Protein AF-A0A2M8P7E4-F1 (afdb_monomer)

Organism: NCBI:txid2364210

Structure (mmCIF, N/CA/C/O backbone):
data_AF-A0A2M8P7E4-F1
#
_entry.id   AF-A0A2M8P7E4-F1
#
loop_
_atom_site.group_PDB
_atom_site.id
_atom_site.type_symbol
_atom_site.label_atom_id
_atom_site.label_alt_id
_atom_site.label_comp_id
_atom_site.label_asym_id
_atom_site.label_entity_id
_atom_site.label_seq_id
_atom_site.pdbx_PDB_ins_code
_atom_site.Cartn_x
_atom_site.Cartn_y
_atom_site.Cartn_z
_atom_site.occupancy
_atom_site.B_iso_or_equiv
_atom_site.auth_seq_id
_atom_site.auth_comp_id
_atom_site.auth_asym_id
_atom_site.auth_atom_id
_atom_site.pdbx_PDB_model_num
ATOM 1 N N . MET A 1 1 ? 56.733 -0.319 17.136 1.00 51.62 1 MET A N 1
ATOM 2 C CA . MET A 1 1 ? 55.711 -0.755 16.159 1.00 51.62 1 MET A CA 1
ATOM 3 C C . MET A 1 1 ? 54.351 -0.483 16.793 1.00 51.62 1 MET A C 1
ATOM 5 O O . MET A 1 1 ? 53.924 -1.263 17.628 1.00 51.62 1 MET A O 1
ATOM 9 N N . ALA A 1 2 ? 53.758 0.691 16.557 1.00 62.31 2 ALA A N 1
ATOM 10 C CA . ALA A 1 2 ? 52.508 1.086 17.217 1.00 62.31 2 ALA A CA 1
ATOM 11 C C . ALA A 1 2 ? 51.309 0.789 16.293 1.00 62.31 2 ALA A C 1
ATOM 13 O O . ALA A 1 2 ? 51.335 1.234 15.142 1.00 62.31 2 ALA A O 1
ATOM 14 N N . PRO A 1 3 ? 50.281 0.046 16.747 1.00 68.69 3 PRO A N 1
ATOM 15 C CA . PRO A 1 3 ? 49.089 -0.223 15.951 1.00 68.69 3 PRO A CA 1
ATOM 16 C C . PRO A 1 3 ? 48.248 1.052 15.805 1.00 68.69 3 PRO A C 1
ATOM 18 O O . PRO A 1 3 ? 47.894 1.712 16.782 1.00 68.69 3 PRO A O 1
ATOM 21 N N . ARG A 1 4 ? 47.937 1.417 14.561 1.00 73.44 4 ARG A N 1
ATOM 22 C CA . ARG A 1 4 ? 47.126 2.587 14.206 1.00 73.44 4 ARG A CA 1
ATOM 23 C C . ARG A 1 4 ? 45.647 2.270 14.475 1.00 73.44 4 ARG A C 1
ATOM 25 O O . ARG A 1 4 ? 44.957 1.769 13.600 1.00 73.44 4 ARG A O 1
ATOM 32 N N . LEU A 1 5 ? 45.197 2.517 15.708 1.00 71.25 5 LEU A N 1
ATOM 33 C CA . LEU A 1 5 ? 43.835 2.228 16.199 1.00 71.25 5 LEU A CA 1
ATOM 34 C C . LEU A 1 5 ? 42.811 3.351 15.950 1.00 71.25 5 LEU A C 1
ATOM 36 O O . LEU A 1 5 ? 41.638 3.185 16.266 1.00 71.25 5 LEU A O 1
ATOM 40 N N . LEU A 1 6 ? 43.229 4.495 15.405 1.00 75.38 6 LEU A N 1
ATOM 41 C CA . LEU A 1 6 ? 42.321 5.603 15.107 1.00 75.38 6 LEU A CA 1
ATOM 42 C C . LEU A 1 6 ? 41.924 5.590 13.622 1.00 75.38 6 LEU A C 1
ATOM 44 O O . LEU A 1 6 ? 42.823 5.560 12.771 1.00 75.38 6 LEU A O 1
ATOM 48 N N . PRO A 1 7 ? 40.612 5.657 13.305 1.00 71.62 7 PRO A N 1
ATOM 49 C CA . PRO A 1 7 ? 40.136 5.936 11.958 1.00 71.62 7 PRO A CA 1
ATOM 50 C C . PRO A 1 7 ? 40.807 7.209 11.445 1.00 71.62 7 PRO A C 1
ATOM 52 O O . PRO A 1 7 ? 40.968 8.189 12.178 1.00 71.62 7 PRO A O 1
ATOM 55 N N . SER A 1 8 ? 41.249 7.189 10.191 1.00 75.44 8 SER A N 1
ATOM 56 C CA . SER A 1 8 ? 41.889 8.350 9.579 1.00 75.44 8 SER A CA 1
ATOM 57 C C . SER A 1 8 ? 40.889 9.522 9.578 1.00 75.44 8 SER A C 1
ATOM 59 O O . SER A 1 8 ? 39.693 9.300 9.408 1.00 75.44 8 SER A O 1
ATOM 61 N N . ARG A 1 9 ? 41.310 10.758 9.884 1.00 77.75 9 ARG A N 1
ATOM 62 C CA . ARG A 1 9 ? 40.384 11.891 10.145 1.00 77.75 9 ARG A CA 1
ATOM 63 C C . ARG A 1 9 ? 39.423 12.186 8.983 1.00 77.75 9 ARG A C 1
ATOM 65 O O . ARG A 1 9 ? 38.364 12.755 9.203 1.00 77.75 9 ARG A O 1
ATOM 72 N N . ASP A 1 10 ? 39.784 11.775 7.777 1.00 76.44 10 ASP A N 1
ATOM 73 C CA . ASP A 1 10 ? 38.987 11.769 6.547 1.00 76.44 10 ASP A CA 1
ATOM 74 C C . ASP A 1 10 ? 37.815 10.771 6.569 1.00 76.44 10 ASP A C 1
ATOM 76 O O . ASP A 1 10 ? 36.787 11.032 5.955 1.00 76.44 10 ASP A O 1
ATOM 80 N N . SER A 1 11 ? 37.913 9.682 7.336 1.00 72.25 11 SER A N 1
ATOM 81 C CA . SER A 1 11 ? 36.806 8.736 7.559 1.00 72.25 11 SER A CA 1
ATOM 82 C C . SER A 1 11 ? 35.724 9.273 8.500 1.00 72.25 11 SER A C 1
ATOM 84 O O . SER A 1 11 ? 34.572 8.871 8.395 1.00 72.25 11 SER A O 1
ATOM 86 N N . LEU A 1 12 ? 36.052 10.230 9.379 1.00 75.94 12 LEU A N 1
ATOM 87 C CA . LEU A 1 12 ? 35.071 10.874 10.269 1.00 75.94 12 LEU A CA 1
ATOM 88 C C . LEU A 1 12 ? 34.067 11.742 9.503 1.00 75.94 12 LEU A C 1
ATOM 90 O O . LEU A 1 12 ? 32.972 12.004 9.992 1.00 75.94 12 LEU A O 1
ATOM 94 N N . TRP A 1 13 ? 34.455 12.179 8.305 1.00 76.31 13 TRP A N 1
ATOM 95 C CA . TRP A 1 13 ? 33.630 12.974 7.404 1.00 76.31 13 TRP A CA 1
ATOM 96 C C . TRP A 1 13 ? 33.064 12.144 6.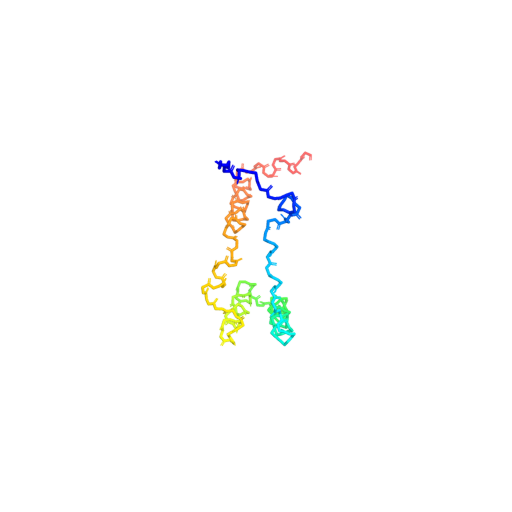248 1.00 76.31 13 TRP A C 1
ATOM 98 O O . TRP A 1 13 ? 32.446 12.715 5.353 1.00 76.31 13 TRP A O 1
ATOM 108 N N . GLN A 1 14 ? 33.256 10.817 6.246 1.00 73.00 14 GLN A N 1
ATOM 109 C CA . GLN A 1 14 ? 32.564 9.935 5.312 1.00 73.00 14 GLN A CA 1
ATOM 110 C C . GLN A 1 14 ? 31.126 9.752 5.808 1.00 73.00 14 GLN A C 1
ATOM 112 O O . GLN A 1 14 ? 30.919 9.102 6.835 1.00 73.00 14 GLN A O 1
ATOM 117 N N . PRO A 1 15 ? 30.112 10.304 5.116 1.00 69.94 15 PRO A N 1
ATOM 118 C CA . PRO A 1 15 ? 28.737 9.930 5.400 1.00 69.94 15 PRO A CA 1
ATOM 119 C C . PRO A 1 15 ? 28.632 8.421 5.175 1.00 69.94 15 PRO A C 1
ATOM 121 O O . PRO A 1 15 ? 29.018 7.931 4.113 1.00 69.94 15 PRO A O 1
ATOM 124 N N . ALA A 1 16 ? 28.177 7.685 6.191 1.00 71.62 16 ALA A N 1
ATOM 125 C CA . ALA A 1 16 ? 27.960 6.245 6.115 1.00 71.62 16 ALA A CA 1
ATOM 126 C C . ALA A 1 16 ? 27.194 5.922 4.821 1.00 71.62 16 ALA A C 1
ATOM 128 O O . ALA A 1 16 ? 26.046 6.331 4.691 1.00 71.62 16 ALA A O 1
ATOM 129 N N . THR A 1 17 ? 27.882 5.307 3.850 1.00 66.00 17 THR A N 1
ATOM 130 C CA . THR A 1 17 ? 27.389 4.849 2.537 1.00 66.00 17 THR A CA 1
ATOM 131 C C . THR A 1 17 ? 26.055 5.464 2.108 1.00 66.00 17 THR A C 1
ATOM 133 O O . THR A 1 17 ? 24.990 4.910 2.389 1.00 66.00 17 THR A O 1
ATOM 136 N N . LEU A 1 18 ? 26.105 6.595 1.400 1.00 64.75 18 LEU A N 1
ATOM 137 C CA . LEU A 1 18 ? 24.920 7.126 0.730 1.00 64.75 18 LEU A CA 1
ATOM 138 C C . LEU A 1 18 ? 24.341 6.007 -0.158 1.00 64.75 18 LEU A C 1
ATOM 140 O O . LEU A 1 18 ? 25.109 5.418 -0.932 1.00 64.75 18 LEU A O 1
ATOM 144 N N . PRO A 1 19 ? 23.039 5.675 -0.044 1.00 66.06 19 PRO A N 1
ATOM 145 C CA . PRO A 1 19 ? 22.385 4.748 -0.955 1.00 66.06 19 PRO A CA 1
ATOM 146 C C . PRO A 1 19 ? 22.763 5.143 -2.378 1.00 66.06 19 PRO A C 1
ATOM 148 O O . PRO A 1 19 ? 22.595 6.303 -2.760 1.00 66.06 19 PRO A O 1
ATOM 151 N N . GLN A 1 20 ? 23.366 4.215 -3.124 1.00 67.69 20 GLN A N 1
ATOM 152 C CA . GLN A 1 20 ? 23.737 4.470 -4.511 1.00 67.69 20 GLN A CA 1
ATOM 153 C C . GLN A 1 20 ? 22.495 5.008 -5.235 1.00 67.69 20 GLN A C 1
ATOM 155 O O . GLN A 1 20 ? 21.409 4.45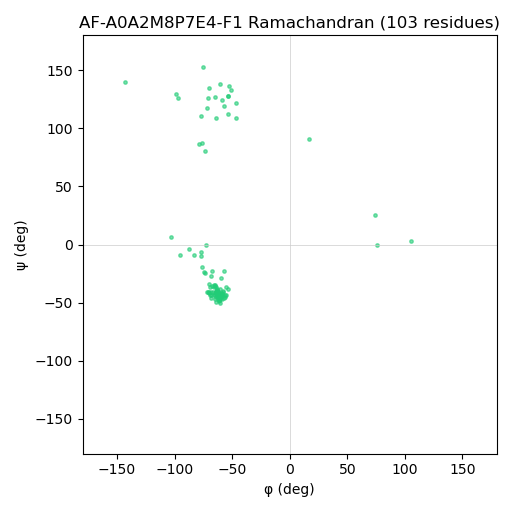2 -5.032 1.00 67.69 20 GLN A O 1
ATOM 160 N N . PRO A 1 21 ? 22.608 6.093 -6.020 1.00 62.09 21 PRO A N 1
ATOM 161 C CA . PRO A 1 21 ? 21.455 6.652 -6.702 1.00 62.09 21 PRO A CA 1
ATOM 162 C C . PRO A 1 21 ? 20.848 5.551 -7.568 1.00 62.09 21 PRO A C 1
ATOM 164 O O . PRO A 1 21 ? 21.524 5.005 -8.440 1.00 62.09 21 PRO A O 1
ATOM 167 N N . VAL A 1 22 ? 19.590 5.199 -7.290 1.00 66.75 22 VAL A N 1
ATOM 168 C CA . VAL A 1 22 ? 18.817 4.273 -8.118 1.00 66.75 22 VAL A CA 1
ATOM 169 C C . VAL A 1 22 ? 18.880 4.820 -9.539 1.00 66.75 22 VAL A C 1
ATOM 171 O O . VAL A 1 22 ? 18.384 5.914 -9.812 1.00 66.75 22 VAL A O 1
ATOM 174 N N . THR A 1 23 ? 19.553 4.103 -10.436 1.00 63.97 23 THR A N 1
ATOM 175 C CA . THR A 1 23 ? 19.706 4.500 -11.835 1.00 63.97 23 THR A CA 1
ATOM 176 C C . THR A 1 23 ? 18.377 4.281 -12.546 1.00 63.97 23 THR A C 1
ATOM 178 O O . THR A 1 23 ? 18.145 3.280 -13.220 1.00 63.97 23 THR A O 1
ATOM 181 N N . LEU A 1 24 ? 17.460 5.231 -12.364 1.00 65.94 24 LEU A N 1
ATOM 182 C CA . LEU A 1 24 ? 16.175 5.238 -13.043 1.00 65.94 24 LEU A CA 1
ATOM 183 C C . LEU A 1 24 ? 16.431 5.401 -14.538 1.00 65.94 24 LEU A C 1
ATOM 185 O O . LEU A 1 24 ? 16.814 6.472 -15.011 1.00 65.94 24 LEU A O 1
ATOM 189 N N . THR A 1 25 ? 16.200 4.340 -15.307 1.00 81.62 25 THR A N 1
ATOM 190 C CA . THR A 1 25 ? 16.099 4.509 -16.751 1.00 81.62 25 THR A CA 1
ATOM 191 C C . THR A 1 25 ? 14.866 5.381 -17.022 1.00 81.62 25 THR A C 1
ATOM 193 O O . THR A 1 25 ? 13.770 5.065 -16.547 1.00 81.62 25 THR A O 1
ATOM 196 N N . PRO A 1 26 ? 14.997 6.489 -17.774 1.00 83.56 26 PRO A N 1
ATOM 197 C CA . PRO A 1 26 ? 13.914 7.467 -17.924 1.00 83.56 26 PRO A CA 1
ATOM 198 C C . PRO A 1 26 ? 12.653 6.846 -18.541 1.00 83.56 26 PRO A C 1
ATOM 200 O O . PRO A 1 26 ? 11.536 7.252 -18.239 1.00 83.56 26 PRO A O 1
ATOM 203 N N . LYS A 1 27 ? 12.833 5.804 -19.360 1.00 86.31 27 LYS A N 1
ATOM 204 C CA . LYS A 1 27 ? 11.743 5.030 -19.961 1.00 86.31 27 LYS A CA 1
ATOM 205 C C . LYS A 1 27 ? 10.970 4.204 -18.931 1.00 86.31 27 LYS A C 1
ATOM 207 O O . LYS A 1 27 ? 9.745 4.232 -18.957 1.00 86.31 27 LYS A O 1
ATOM 212 N N . ALA A 1 28 ? 11.659 3.497 -18.032 1.00 87.00 28 ALA A N 1
ATOM 213 C CA . ALA A 1 28 ? 10.998 2.706 -16.994 1.00 87.00 28 ALA A CA 1
ATOM 214 C C . ALA A 1 28 ? 10.273 3.615 -15.997 1.00 87.00 28 ALA A C 1
ATOM 216 O O . ALA A 1 28 ? 9.126 3.350 -15.660 1.00 87.00 28 ALA A O 1
ATOM 217 N N . ALA A 1 29 ? 10.895 4.736 -15.612 1.00 89.56 29 ALA A N 1
ATOM 218 C CA . ALA A 1 29 ? 10.260 5.735 -14.756 1.00 89.56 29 ALA A CA 1
ATOM 219 C C . ALA A 1 29 ? 8.968 6.288 -15.379 1.00 89.56 29 ALA A C 1
ATOM 221 O O . ALA A 1 29 ? 7.930 6.322 -14.719 1.00 89.56 29 ALA A O 1
ATOM 222 N N . PHE A 1 30 ? 9.005 6.662 -16.663 1.00 93.88 30 PHE A N 1
ATOM 223 C CA . PHE A 1 30 ? 7.817 7.128 -17.377 1.00 93.88 30 PHE A CA 1
ATOM 224 C C . PHE A 1 30 ? 6.718 6.057 -17.436 1.00 93.88 30 PHE A C 1
ATOM 226 O O . PHE A 1 30 ? 5.553 6.358 -17.180 1.00 93.88 30 PHE A O 1
ATOM 233 N N . LEU A 1 31 ? 7.082 4.803 -17.723 1.00 94.00 31 LEU A N 1
ATOM 234 C CA . LEU A 1 31 ? 6.120 3.706 -17.807 1.00 94.00 31 LEU A CA 1
ATOM 235 C C . LEU A 1 31 ? 5.458 3.413 -16.449 1.00 94.00 31 LEU A C 1
A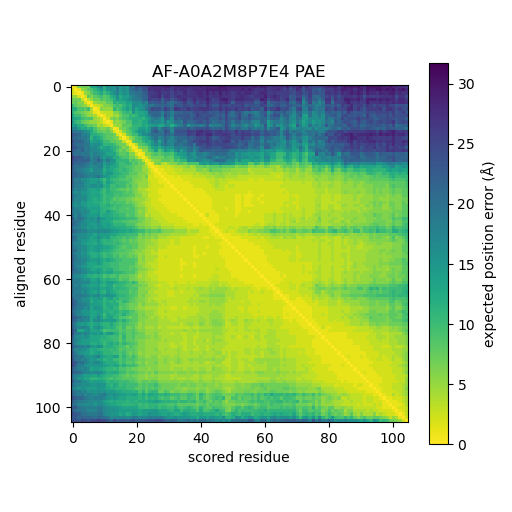TOM 237 O O . LEU A 1 31 ? 4.239 3.269 -16.394 1.00 94.00 31 LEU A O 1
ATOM 241 N N . SER A 1 32 ? 6.225 3.394 -15.354 1.00 93.19 32 SER A N 1
ATOM 242 C CA . SER A 1 32 ? 5.691 3.213 -13.995 1.00 93.19 32 SER A CA 1
ATOM 243 C C . SER A 1 32 ? 4.677 4.297 -13.633 1.00 93.19 32 SER A C 1
ATOM 245 O O . SER A 1 32 ? 3.605 4.002 -13.107 1.00 93.19 32 SER A O 1
ATOM 247 N N . VAL A 1 33 ? 4.993 5.560 -13.944 1.00 95.38 33 VAL A N 1
ATOM 248 C CA . VAL A 1 33 ? 4.091 6.695 -13.694 1.00 95.38 33 VAL A CA 1
ATOM 249 C C . VAL A 1 33 ? 2.826 6.581 -14.541 1.00 95.38 33 VAL A C 1
ATOM 251 O O . VAL A 1 33 ? 1.730 6.804 -14.031 1.00 95.38 33 VAL A O 1
ATOM 254 N N . LEU A 1 34 ? 2.948 6.183 -15.810 1.00 96.88 34 LEU A N 1
ATOM 255 C CA . LEU A 1 34 ? 1.797 5.968 -16.684 1.00 96.88 34 LEU A CA 1
ATOM 256 C C . LEU A 1 34 ? 0.869 4.876 -16.134 1.00 96.88 34 LEU A C 1
ATOM 258 O O . LEU A 1 34 ? -0.338 5.094 -16.050 1.00 96.88 34 LEU A O 1
ATOM 262 N N . ILE A 1 35 ? 1.418 3.731 -15.715 1.00 96.50 35 ILE A N 1
ATOM 263 C CA . ILE A 1 35 ? 0.641 2.628 -15.125 1.00 96.50 35 ILE A CA 1
ATOM 264 C C . ILE A 1 35 ? -0.081 3.098 -13.859 1.00 96.50 35 ILE A C 1
ATOM 266 O O . ILE A 1 35 ? -1.262 2.793 -13.675 1.00 96.50 35 ILE A O 1
ATOM 270 N N . LEU A 1 36 ? 0.591 3.877 -13.009 1.00 96.69 36 LEU A N 1
ATOM 271 C CA . LEU A 1 36 ? -0.010 4.442 -11.804 1.00 96.69 36 LEU A CA 1
ATOM 272 C C . LEU A 1 36 ? -1.182 5.374 -12.139 1.00 96.69 36 LEU A C 1
ATOM 274 O O . LEU A 1 36 ? -2.267 5.212 -11.584 1.00 96.69 36 LEU A O 1
ATOM 278 N N . ILE A 1 37 ? -0.997 6.306 -13.079 1.00 97.94 37 ILE A N 1
ATOM 279 C CA . ILE A 1 37 ? -2.052 7.234 -13.513 1.00 97.94 37 ILE A CA 1
ATOM 280 C C . ILE A 1 37 ? -3.246 6.467 -14.088 1.00 97.94 37 ILE A C 1
ATOM 282 O 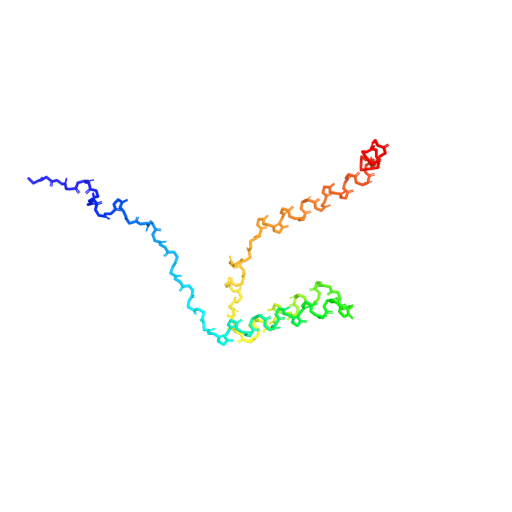O . ILE A 1 37 ? -4.385 6.769 -13.741 1.00 97.94 37 ILE A O 1
ATOM 286 N N . VAL A 1 38 ? -3.006 5.449 -14.918 1.00 97.44 38 VAL A N 1
ATOM 287 C CA . VAL A 1 38 ? -4.069 4.604 -15.486 1.00 97.44 38 VAL A CA 1
ATOM 288 C C . VAL A 1 38 ? -4.808 3.830 -14.392 1.00 97.44 38 VAL A C 1
ATOM 290 O O . VAL A 1 38 ? -6.037 3.742 -14.426 1.00 97.44 38 VAL A O 1
ATOM 293 N N . SER A 1 39 ? -4.092 3.313 -13.394 1.00 96.94 39 SER A N 1
ATOM 294 C CA . SER A 1 39 ? -4.687 2.587 -12.263 1.00 96.94 39 SER A CA 1
ATOM 295 C C . SER A 1 39 ? -5.564 3.507 -11.410 1.00 96.94 39 SER A C 1
ATOM 297 O O . SER A 1 39 ? -6.691 3.152 -11.067 1.00 96.94 39 SER A O 1
ATOM 299 N N . ILE A 1 40 ? -5.093 4.723 -11.122 1.00 97.06 40 ILE A N 1
ATOM 300 C CA . ILE A 1 40 ? -5.867 5.742 -10.396 1.00 97.06 40 ILE A CA 1
ATOM 301 C C . ILE A 1 40 ? -7.081 6.179 -11.221 1.00 97.06 40 ILE A C 1
ATOM 303 O O . ILE A 1 40 ? -8.195 6.207 -10.704 1.00 97.06 40 ILE A O 1
ATOM 307 N N . GLY A 1 41 ? -6.893 6.464 -12.511 1.00 97.25 41 GLY A N 1
ATOM 308 C CA . GLY A 1 41 ? -7.977 6.833 -13.420 1.00 97.25 41 GLY A CA 1
ATOM 309 C C . GLY A 1 41 ? -9.063 5.759 -13.494 1.00 97.25 41 GLY A C 1
ATOM 310 O O . GLY A 1 41 ? -10.248 6.077 -13.447 1.00 97.25 41 GLY A O 1
ATOM 311 N N . SER A 1 42 ? -8.667 4.484 -13.509 1.00 96.19 42 SER A N 1
ATOM 312 C CA . SER A 1 42 ? -9.598 3.349 -13.483 1.00 96.19 42 SER A CA 1
ATOM 313 C C . SER A 1 42 ? -10.409 3.295 -12.186 1.00 96.19 42 SER A C 1
ATOM 315 O O . SER A 1 42 ? 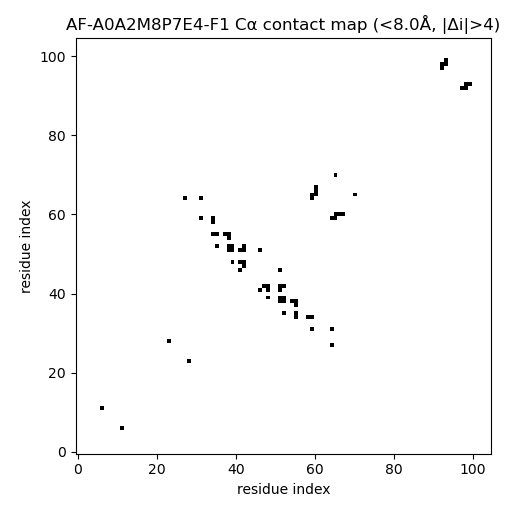-11.615 3.054 -12.232 1.00 96.19 42 SER A O 1
ATOM 317 N N . ALA A 1 43 ? -9.782 3.571 -11.038 1.00 96.56 43 ALA A N 1
ATOM 318 C CA . ALA A 1 43 ? -10.485 3.637 -9.757 1.00 96.56 43 ALA A CA 1
ATOM 319 C C . ALA A 1 43 ? -11.526 4.772 -9.726 1.00 96.56 43 ALA A C 1
ATOM 321 O O . ALA A 1 43 ? -12.630 4.593 -9.219 1.00 96.56 43 ALA A O 1
ATOM 322 N N . ILE A 1 44 ? -11.207 5.924 -10.327 1.00 96.94 44 ILE A N 1
ATOM 323 C CA . ILE A 1 44 ? -12.129 7.068 -10.431 1.00 96.94 44 ILE A CA 1
ATOM 324 C C . ILE A 1 44 ? -13.316 6.749 -11.355 1.00 96.94 44 ILE A C 1
ATOM 326 O O . ILE A 1 44 ? -14.438 7.166 -11.080 1.00 96.94 44 ILE A O 1
ATOM 330 N N . LEU A 1 45 ? -13.094 5.976 -12.421 1.00 95.19 45 LEU A N 1
ATOM 331 C CA . LEU A 1 45 ? -14.126 5.551 -13.379 1.00 95.19 45 LEU A CA 1
ATOM 332 C C . LEU A 1 45 ? -15.100 4.489 -12.827 1.00 95.19 45 LEU A C 1
ATOM 334 O O . LEU A 1 45 ? -16.013 4.077 -13.540 1.00 95.19 45 LEU A O 1
ATOM 338 N N . GLY A 1 46 ? -14.932 4.055 -11.573 1.00 93.62 46 GLY A N 1
ATOM 339 C CA . GLY A 1 46 ? -15.853 3.145 -10.884 1.00 93.62 46 GLY A CA 1
ATOM 340 C C . GLY A 1 46 ? -15.349 1.710 -10.730 1.00 93.62 46 GLY A C 1
ATOM 341 O O . GLY A 1 46 ? -16.067 0.869 -10.188 1.00 93.62 46 GLY A O 1
ATOM 342 N N . VAL A 1 47 ? -14.119 1.406 -11.158 1.0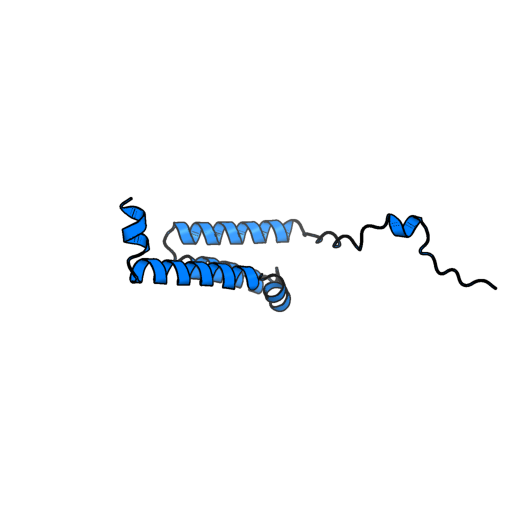0 95.81 47 VAL A N 1
ATOM 343 C CA . VAL A 1 47 ? -13.489 0.117 -10.838 1.00 95.81 47 VAL A CA 1
ATOM 344 C C . VAL A 1 47 ? -13.147 0.100 -9.343 1.00 95.81 47 VAL A C 1
ATOM 346 O O . VAL A 1 47 ? -12.578 1.072 -8.846 1.00 95.81 47 VAL A O 1
ATOM 349 N N . PRO A 1 48 ? -13.426 -0.989 -8.601 1.00 96.38 48 PRO A N 1
ATOM 350 C CA . PRO A 1 48 ? -13.017 -1.085 -7.206 1.00 96.38 48 PRO A CA 1
ATOM 351 C C . PRO A 1 48 ? -11.518 -0.825 -7.043 1.00 96.38 48 PRO A C 1
ATOM 353 O O . PRO A 1 48 ? -10.695 -1.468 -7.698 1.00 96.38 48 PRO A O 1
ATOM 356 N N . THR A 1 49 ? -11.156 0.092 -6.144 1.00 95.62 49 THR A N 1
ATOM 357 C CA . THR A 1 49 ? -9.775 0.576 -5.986 1.00 95.62 49 THR A CA 1
ATOM 358 C C . THR A 1 49 ? -8.774 -0.558 -5.786 1.00 95.62 49 THR A C 1
ATOM 360 O O . THR A 1 49 ? -7.685 -0.524 -6.353 1.00 95.62 49 THR A O 1
ATOM 363 N N . TYR A 1 50 ? -9.152 -1.595 -5.031 1.00 95.06 50 TYR A N 1
ATOM 364 C CA . TYR A 1 50 ? -8.288 -2.752 -4.803 1.00 95.06 50 TYR A CA 1
ATOM 365 C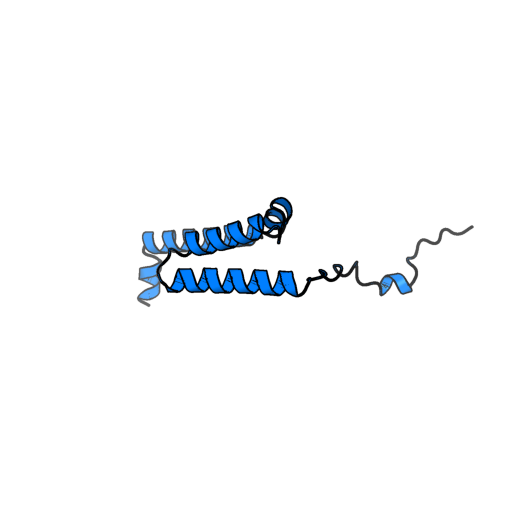 C . TYR A 1 50 ? -7.968 -3.499 -6.108 1.00 95.06 50 TYR A C 1
ATOM 367 O O . TYR A 1 50 ? -6.813 -3.845 -6.325 1.00 95.06 50 TYR A O 1
ATOM 375 N N . LEU A 1 51 ? -8.938 -3.683 -7.014 1.00 96.69 51 LEU A N 1
ATOM 376 C CA . LEU A 1 51 ? -8.706 -4.316 -8.318 1.00 96.69 51 LEU A CA 1
ATOM 377 C C . LEU A 1 51 ? -7.861 -3.431 -9.227 1.00 96.69 51 LEU A C 1
ATOM 379 O O . LEU A 1 51 ? -6.944 -3.929 -9.873 1.00 96.69 51 LEU A O 1
ATOM 383 N N . ALA A 1 52 ? -8.149 -2.130 -9.264 1.00 96.94 52 ALA A N 1
ATOM 384 C CA . ALA A 1 52 ? -7.420 -1.193 -10.110 1.00 96.94 52 ALA A CA 1
ATOM 385 C C . ALA A 1 52 ? -5.931 -1.124 -9.725 1.00 96.94 52 ALA A C 1
ATOM 387 O O . ALA A 1 52 ? -5.059 -1.231 -10.586 1.00 96.94 52 ALA A O 1
ATOM 388 N N . MET A 1 53 ? -5.634 -1.024 -8.424 1.00 95.94 53 MET A N 1
ATOM 389 C CA . MET A 1 53 ? -4.257 -0.982 -7.921 1.00 95.94 53 MET A CA 1
ATOM 390 C C . MET A 1 53 ? -3.544 -2.329 -8.060 1.00 95.94 53 MET A C 1
ATOM 392 O O . MET A 1 53 ? -2.387 -2.361 -8.479 1.00 95.94 53 MET A O 1
ATOM 396 N N . LEU A 1 54 ? -4.224 -3.447 -7.768 1.00 95.81 54 LEU A N 1
ATOM 397 C CA . LEU A 1 54 ? -3.656 -4.784 -7.975 1.00 95.81 54 LEU A CA 1
ATOM 398 C C . LEU A 1 54 ? -3.367 -5.053 -9.455 1.00 95.81 54 LEU A C 1
ATOM 400 O O . LEU A 1 54 ? -2.329 -5.625 -9.777 1.00 95.81 54 LEU A O 1
ATOM 404 N N . GLY A 1 55 ? -4.242 -4.604 -10.356 1.00 96.62 55 GLY A N 1
ATOM 405 C CA . GLY A 1 55 ? -4.032 -4.683 -11.799 1.00 96.62 55 GLY A CA 1
ATOM 406 C C . GLY A 1 55 ? -2.794 -3.903 -12.240 1.00 96.62 55 GLY A C 1
ATOM 407 O O . GLY A 1 55 ? -1.947 -4.451 -12.940 1.00 96.62 55 GLY A O 1
ATOM 408 N N . GLY A 1 56 ? -2.634 -2.661 -11.772 1.00 95.94 56 GLY A N 1
ATOM 409 C CA . GLY A 1 56 ? -1.434 -1.858 -12.028 1.00 95.94 56 GLY A CA 1
ATOM 410 C C . GLY A 1 56 ? -0.148 -2.504 -11.510 1.00 95.94 56 GLY A C 1
ATOM 411 O O . GLY A 1 56 ? 0.854 -2.567 -12.228 1.00 95.94 56 GLY A O 1
ATOM 412 N N . ALA A 1 57 ? -0.178 -3.049 -10.292 1.00 94.81 57 ALA A N 1
ATOM 413 C CA . ALA A 1 57 ? 0.945 -3.792 -9.726 1.00 94.81 57 ALA A CA 1
ATOM 414 C C . ALA A 1 57 ? 1.286 -5.027 -10.576 1.00 94.81 57 ALA A C 1
ATOM 416 O O . ALA A 1 57 ? 2.446 -5.228 -10.930 1.00 94.81 57 ALA A O 1
ATOM 417 N N . LEU A 1 58 ? 0.282 -5.810 -10.981 1.00 96.12 58 LEU A N 1
ATOM 418 C CA . LEU A 1 58 ? 0.475 -6.988 -11.826 1.00 96.12 58 LEU A CA 1
ATOM 419 C C . LEU A 1 58 ? 1.091 -6.621 -13.180 1.00 96.12 58 LEU A C 1
ATOM 421 O O . LEU A 1 58 ? 2.060 -7.249 -13.597 1.00 96.12 58 LEU A O 1
ATOM 425 N N . VAL A 1 59 ? 0.581 -5.582 -13.844 1.00 96.38 59 VAL A N 1
ATOM 426 C CA . VAL A 1 59 ? 1.142 -5.071 -15.106 1.00 96.38 59 VAL A CA 1
ATOM 427 C C . VAL A 1 59 ? 2.606 -4.661 -14.925 1.00 96.38 59 VAL A C 1
ATOM 429 O O . VAL A 1 59 ? 3.444 -4.976 -15.767 1.00 96.38 59 VAL A O 1
ATOM 432 N N . THR A 1 60 ? 2.941 -4.027 -13.800 1.00 94.62 60 THR A N 1
ATOM 433 C CA . THR A 1 60 ? 4.318 -3.622 -13.477 1.00 94.62 60 THR A CA 1
ATOM 434 C C . THR A 1 60 ? 5.252 -4.833 -13.336 1.00 94.62 60 THR A C 1
ATOM 436 O O . THR A 1 60 ? 6.372 -4.803 -13.850 1.00 94.62 60 THR A O 1
ATOM 439 N N . LEU A 1 61 ? 4.787 -5.924 -12.712 1.00 94.12 61 LEU A N 1
ATOM 440 C CA . LEU A 1 61 ? 5.543 -7.181 -12.626 1.00 94.12 61 LEU A CA 1
ATOM 441 C C . LEU A 1 61 ? 5.678 -7.870 -13.992 1.00 94.12 61 LEU A C 1
ATOM 443 O O . LEU A 1 61 ? 6.763 -8.334 -14.334 1.00 94.12 61 LEU A O 1
ATOM 447 N N . LEU A 1 62 ? 4.605 -7.927 -14.787 1.00 95.00 62 LEU A N 1
ATOM 448 C CA . LEU A 1 62 ? 4.596 -8.615 -16.086 1.00 95.00 62 LEU A CA 1
ATOM 449 C C . LEU A 1 62 ? 5.518 -7.958 -17.117 1.00 95.00 62 LEU A C 1
ATOM 451 O O . LEU A 1 62 ? 6.136 -8.654 -17.917 1.00 95.00 62 LEU A O 1
ATOM 455 N N . ILE A 1 63 ? 5.636 -6.629 -17.092 1.00 93.06 63 ILE A N 1
ATOM 456 C CA . ILE A 1 63 ? 6.553 -5.892 -17.977 1.00 93.06 63 ILE A CA 1
ATOM 457 C C . ILE A 1 63 ? 8.012 -6.000 -17.479 1.00 93.06 63 ILE A C 1
ATOM 459 O O . ILE A 1 63 ? 8.944 -5.637 -18.193 1.00 93.06 63 ILE A O 1
ATOM 463 N N . GLY A 1 64 ? 8.237 -6.538 -16.274 1.00 90.06 64 GLY A N 1
ATOM 464 C CA . GLY A 1 64 ? 9.573 -6.703 -15.701 1.00 90.06 64 GLY A CA 1
ATOM 465 C C . GLY A 1 64 ? 10.191 -5.390 -15.222 1.00 90.06 64 GLY A C 1
ATOM 466 O O . GLY A 1 64 ? 11.413 -5.279 -15.166 1.00 90.06 64 GLY A O 1
ATOM 467 N N 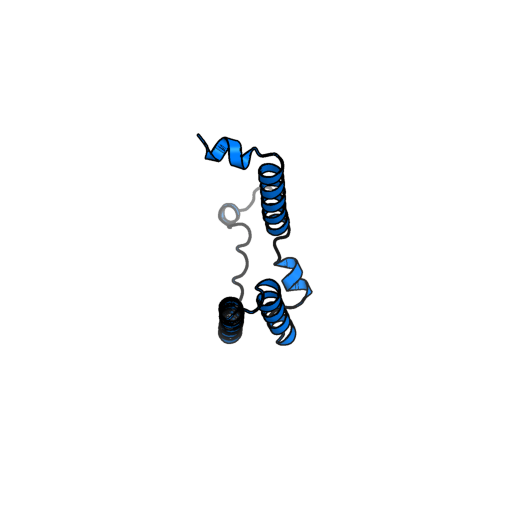. LEU A 1 65 ? 9.363 -4.391 -14.884 1.00 89.69 65 LEU A N 1
ATOM 468 C CA . LEU A 1 65 ? 9.834 -3.124 -14.307 1.00 89.69 65 LEU A CA 1
ATOM 469 C C . LEU A 1 65 ? 10.469 -3.338 -12.932 1.00 89.69 65 LEU A C 1
ATOM 471 O O . LEU A 1 65 ? 11.420 -2.646 -12.580 1.00 89.69 65 LEU A O 1
ATOM 475 N N . VAL A 1 66 ? 9.920 -4.283 -12.167 1.00 90.06 66 VAL A N 1
ATOM 476 C CA . VAL A 1 66 ? 10.379 -4.678 -10.835 1.00 90.06 66 VAL A CA 1
ATOM 477 C C . VAL A 1 66 ? 10.210 -6.192 -10.698 1.00 90.06 66 VAL A C 1
ATOM 479 O O . VAL A 1 66 ? 9.212 -6.756 -11.151 1.00 90.06 66 VAL A O 1
ATOM 482 N N . THR A 1 67 ? 11.181 -6.863 -10.076 1.00 90.75 67 THR A N 1
ATOM 483 C CA . THR A 1 67 ? 11.078 -8.302 -9.778 1.00 90.75 67 THR A CA 1
ATOM 484 C C . THR A 1 67 ? 10.132 -8.547 -8.601 1.00 90.75 67 THR A C 1
ATOM 486 O O . THR A 1 67 ? 10.000 -7.695 -7.727 1.00 90.75 67 THR A O 1
ATOM 489 N N . ALA A 1 68 ? 9.496 -9.720 -8.524 1.00 91.38 68 ALA A N 1
ATOM 490 C CA . ALA A 1 68 ? 8.610 -10.038 -7.398 1.00 91.38 68 ALA A CA 1
ATOM 491 C C . ALA A 1 68 ? 9.326 -9.894 -6.038 1.00 91.38 68 ALA A C 1
ATOM 493 O O . ALA A 1 68 ? 8.791 -9.273 -5.125 1.00 91.38 68 ALA A O 1
ATOM 494 N N . GLU A 1 69 ? 10.565 -10.382 -5.941 1.00 92.38 69 GLU A N 1
ATOM 495 C CA . GLU A 1 69 ? 11.413 -10.270 -4.746 1.00 92.38 69 GLU A CA 1
ATOM 496 C C . GLU A 1 69 ? 11.656 -8.808 -4.340 1.00 92.38 69 GLU A C 1
ATOM 498 O O . GLU A 1 69 ? 11.595 -8.438 -3.167 1.00 92.38 69 GLU A O 1
ATOM 503 N N . GLU A 1 70 ? 11.922 -7.947 -5.321 1.00 90.19 70 GLU A N 1
ATOM 504 C CA . GLU A 1 70 ? 12.150 -6.528 -5.085 1.00 90.19 70 GLU A CA 1
ATOM 505 C C . GLU A 1 70 ? 10.872 -5.796 -4.697 1.00 90.19 70 GLU A C 1
ATOM 507 O O . GLU A 1 70 ? 10.895 -5.021 -3.746 1.00 90.19 70 GLU A O 1
ATOM 512 N N . ALA A 1 71 ? 9.747 -6.102 -5.345 1.00 89.88 71 ALA A N 1
ATOM 513 C CA . ALA A 1 71 ? 8.449 -5.572 -4.953 1.00 89.88 71 ALA A CA 1
ATOM 514 C C . ALA A 1 71 ? 8.134 -5.922 -3.489 1.00 89.88 71 ALA A C 1
ATOM 516 O O . ALA A 1 71 ? 7.779 -5.036 -2.719 1.00 89.88 71 ALA A O 1
ATOM 517 N N . TYR A 1 72 ? 8.347 -7.173 -3.068 1.00 90.56 72 TYR A N 1
ATOM 518 C CA . TYR A 1 72 ? 8.132 -7.589 -1.677 1.00 90.56 72 TYR A CA 1
ATOM 519 C C . TYR A 1 72 ? 9.064 -6.900 -0.678 1.00 90.56 72 TYR A C 1
ATOM 521 O O . TYR A 1 72 ? 8.632 -6.568 0.427 1.00 90.56 72 TYR A O 1
ATOM 529 N N . ARG A 1 73 ? 10.324 -6.660 -1.057 1.00 91.38 73 ARG A N 1
ATOM 530 C CA . ARG A 1 73 ? 11.299 -5.938 -0.226 1.00 91.38 73 ARG A CA 1
ATOM 531 C C . ARG A 1 73 ? 10.977 -4.448 -0.101 1.00 91.38 73 ARG A C 1
ATOM 533 O O . ARG A 1 73 ? 11.251 -3.861 0.941 1.00 91.38 73 ARG A O 1
ATOM 540 N N . LEU A 1 74 ? 10.422 -3.843 -1.151 1.00 88.88 74 LEU A N 1
ATOM 541 C CA . LEU A 1 74 ? 10.026 -2.432 -1.177 1.00 88.88 74 LEU A CA 1
ATOM 542 C C . LEU A 1 74 ? 8.723 -2.167 -0.409 1.00 88.88 74 LEU A C 1
ATOM 544 O O . LEU A 1 74 ? 8.451 -1.026 -0.042 1.00 88.88 74 LEU A O 1
ATOM 548 N N . VAL A 1 75 ? 7.911 -3.197 -0.161 1.00 91.44 75 VAL A N 1
ATOM 549 C CA . VAL A 1 75 ? 6.670 -3.061 0.604 1.00 91.44 75 VAL A CA 1
ATOM 550 C C . VAL A 1 75 ? 6.971 -2.840 2.088 1.00 91.44 75 VAL A C 1
ATOM 552 O O . VAL A 1 75 ? 7.487 -3.709 2.791 1.00 91.44 75 VAL A O 1
ATOM 555 N N . GLU A 1 76 ? 6.563 -1.680 2.601 1.00 94.56 76 GLU A N 1
ATOM 556 C CA . GLU A 1 76 ? 6.633 -1.369 4.027 1.00 94.56 76 GLU A CA 1
ATOM 557 C C . GLU A 1 76 ? 5.487 -2.027 4.810 1.00 94.56 76 GLU A C 1
ATOM 559 O O . GLU A 1 76 ? 4.450 -1.423 5.098 1.00 94.56 76 GLU A O 1
ATOM 564 N N . TRP A 1 77 ? 5.695 -3.275 5.226 1.00 94.94 77 TRP A N 1
ATOM 565 C CA . TRP A 1 77 ? 4.722 -4.038 6.021 1.00 94.94 77 TRP A CA 1
ATOM 566 C C . TRP A 1 77 ? 4.290 -3.332 7.304 1.00 94.94 77 TRP A C 1
ATOM 568 O O . TRP A 1 77 ? 3.120 -3.384 7.682 1.00 94.94 77 TRP A O 1
ATOM 578 N N . ARG A 1 78 ? 5.220 -2.624 7.955 1.00 96.44 78 ARG A N 1
ATOM 579 C CA . ARG A 1 78 ? 4.932 -1.838 9.159 1.00 96.44 78 ARG A CA 1
ATOM 580 C C . ARG A 1 78 ? 3.816 -0.821 8.910 1.00 96.44 78 ARG A C 1
ATOM 582 O O . ARG A 1 78 ? 2.922 -0.693 9.740 1.00 96.44 78 ARG A O 1
ATOM 589 N N . THR A 1 79 ? 3.858 -0.137 7.771 1.00 96.56 79 THR A N 1
ATOM 590 C CA . THR A 1 79 ? 2.872 0.877 7.387 1.00 96.56 79 THR A CA 1
ATOM 591 C C . THR A 1 79 ? 1.514 0.233 7.095 1.00 96.56 79 THR A C 1
ATOM 593 O O . THR A 1 79 ? 0.493 0.726 7.569 1.00 96.56 79 THR A O 1
ATOM 596 N N . ILE A 1 80 ? 1.487 -0.923 6.419 1.00 94.75 80 ILE A N 1
ATOM 597 C CA . ILE A 1 80 ? 0.246 -1.674 6.147 1.00 94.75 80 ILE A CA 1
ATOM 598 C C . ILE A 1 80 ? -0.444 -2.090 7.451 1.00 94.75 80 ILE A C 1
ATOM 600 O O . ILE A 1 80 ? -1.631 -1.818 7.637 1.00 94.75 80 ILE A O 1
ATOM 604 N N . PHE A 1 81 ? 0.294 -2.712 8.374 1.00 96.44 81 PHE A N 1
ATOM 605 C CA . PHE A 1 81 ? -0.267 -3.139 9.658 1.00 96.44 81 PHE A CA 1
ATOM 606 C C . PHE A 1 81 ? -0.714 -1.960 10.518 1.00 96.44 81 PHE A C 1
ATOM 608 O O . PHE A 1 81 ? -1.724 -2.065 11.210 1.00 96.44 81 PHE A O 1
ATOM 615 N N . LEU A 1 82 ? -0.009 -0.830 10.452 1.00 97.75 82 LEU A N 1
ATOM 616 C CA . LEU A 1 82 ? -0.402 0.382 11.162 1.00 97.75 82 LEU A CA 1
ATOM 617 C C . LEU A 1 82 ? -1.746 0.920 10.655 1.00 97.75 82 LEU A C 1
ATOM 619 O O . LEU A 1 82 ? -2.641 1.170 11.460 1.00 97.75 82 LEU A O 1
ATOM 623 N N . VAL A 1 83 ? -1.911 1.055 9.336 1.00 96.88 83 VAL A N 1
ATOM 624 C CA . VAL A 1 83 ? -3.165 1.532 8.729 1.00 96.88 83 VAL A CA 1
ATOM 625 C C . VAL A 1 83 ? -4.310 0.560 9.014 1.00 96.88 83 VAL A C 1
ATOM 627 O O . VAL A 1 83 ? -5.397 0.988 9.402 1.00 96.88 83 VAL A O 1
ATOM 630 N N . ALA A 1 84 ? -4.065 -0.747 8.897 1.00 97.06 84 ALA A N 1
ATOM 631 C CA . ALA A 1 84 ? -5.053 -1.769 9.236 1.00 97.06 84 ALA A CA 1
ATOM 632 C C . ALA A 1 84 ? -5.443 -1.724 10.725 1.00 97.06 84 ALA A C 1
ATOM 634 O O . ALA A 1 84 ? -6.622 -1.828 11.060 1.00 97.06 84 ALA A O 1
ATOM 635 N N . GLY A 1 85 ? -4.473 -1.511 11.617 1.00 97.56 85 GLY A N 1
ATOM 636 C CA . GLY A 1 85 ? -4.708 -1.347 13.050 1.00 97.56 85 GLY A CA 1
ATOM 637 C C . GLY A 1 85 ? -5.533 -0.101 13.362 1.00 97.56 85 GLY A C 1
ATOM 638 O O . GLY A 1 85 ? -6.506 -0.182 14.108 1.00 97.56 85 GLY A O 1
ATOM 639 N N . MET A 1 86 ? -5.213 1.036 12.739 1.00 97.56 86 MET A N 1
ATOM 640 C CA . MET A 1 86 ? -6.020 2.257 12.853 1.00 97.56 86 MET A CA 1
ATOM 641 C C . MET A 1 86 ? -7.454 2.036 12.372 1.00 97.56 86 MET A C 1
ATOM 643 O O . MET A 1 86 ? -8.393 2.478 13.033 1.00 97.56 86 MET A O 1
ATOM 647 N N . TYR A 1 87 ? -7.633 1.322 11.260 1.00 96.50 87 TYR A N 1
ATOM 648 C CA . TYR A 1 87 ? -8.958 0.970 10.760 1.00 96.50 87 TYR A CA 1
ATOM 649 C C . TYR A 1 87 ? -9.730 0.109 11.771 1.00 96.50 87 TYR A C 1
ATOM 651 O O . TYR A 1 87 ? -10.865 0.437 12.114 1.00 96.50 87 TYR A O 1
ATOM 659 N N . ALA A 1 88 ? -9.101 -0.936 12.318 1.00 96.94 88 ALA A N 1
ATOM 660 C CA . ALA A 1 88 ? -9.710 -1.801 13.328 1.00 96.94 88 ALA A CA 1
ATOM 661 C C . ALA A 1 88 ? -10.111 -1.034 14.602 1.00 96.94 88 ALA A C 1
ATOM 663 O O . ALA A 1 88 ? -11.218 -1.217 15.107 1.00 96.94 88 ALA A O 1
ATOM 664 N N . VAL A 1 89 ? -9.251 -0.136 15.094 1.00 96.62 89 VAL A N 1
ATOM 665 C CA . VAL A 1 89 ? -9.558 0.735 16.243 1.00 96.62 89 VAL A CA 1
ATOM 666 C C . VAL A 1 89 ? -10.734 1.658 15.925 1.00 96.62 89 VAL A C 1
ATOM 668 O O . VAL A 1 89 ? -11.649 1.773 16.738 1.00 96.62 89 VAL A O 1
ATOM 671 N N . GLY A 1 90 ? -10.761 2.267 14.736 1.00 95.25 90 GLY A N 1
ATOM 672 C CA . GLY A 1 90 ? -11.890 3.086 14.290 1.00 95.25 90 GLY A CA 1
ATOM 673 C C . GLY A 1 90 ? -13.209 2.309 14.308 1.00 95.25 90 GLY A C 1
ATOM 674 O O . GLY A 1 90 ? -14.209 2.781 14.852 1.00 95.25 90 GLY A O 1
ATOM 675 N N . VAL A 1 91 ? -13.201 1.073 13.806 1.00 95.94 91 VAL A N 1
ATOM 676 C CA . VAL A 1 91 ? -14.371 0.186 13.855 1.00 95.94 91 VAL A CA 1
ATOM 677 C C . VAL A 1 91 ? -14.776 -0.127 15.302 1.00 95.94 91 VAL A C 1
ATOM 679 O O . VAL A 1 91 ? -15.951 -0.008 15.636 1.00 95.94 91 VAL A O 1
ATOM 682 N N . ALA A 1 92 ? -13.841 -0.439 16.200 1.00 96.44 92 ALA A N 1
ATOM 683 C CA . ALA A 1 92 ? -14.166 -0.702 17.606 1.00 96.44 92 ALA A CA 1
ATOM 684 C C . ALA A 1 92 ? -14.781 0.520 18.317 1.00 96.44 92 ALA A C 1
ATOM 686 O O . ALA A 1 92 ? -15.751 0.385 19.065 1.00 96.44 92 ALA A O 1
ATOM 687 N N . LEU A 1 93 ? -14.268 1.727 18.060 1.00 96.62 93 LEU A N 1
ATOM 688 C CA . LEU A 1 93 ? -14.810 2.968 18.630 1.00 96.62 93 LEU A CA 1
ATOM 689 C C . LEU A 1 93 ? -16.220 3.282 18.117 1.00 96.62 93 LEU A C 1
ATOM 691 O O . LEU A 1 93 ? -17.054 3.778 18.876 1.00 96.62 93 LEU A O 1
ATOM 695 N N . THR A 1 94 ? -16.499 2.988 16.843 1.00 94.88 94 THR A N 1
ATOM 696 C CA . THR A 1 94 ? -17.851 3.148 16.282 1.00 94.88 94 THR A CA 1
ATOM 697 C C . THR A 1 94 ? -18.825 2.118 16.851 1.00 94.88 94 THR A C 1
ATOM 699 O O . THR A 1 94 ? -19.935 2.486 17.222 1.00 94.88 94 THR A O 1
ATOM 702 N N . GLN A 1 95 ? -18.404 0.859 17.015 1.00 94.88 95 GLN A N 1
ATOM 703 C CA . GLN A 1 95 ? -19.245 -0.197 17.593 1.00 94.88 95 GLN A CA 1
ATOM 704 C C . GLN A 1 95 ? -19.532 -0.000 19.088 1.00 94.88 95 GLN A C 1
ATOM 706 O O . GLN A 1 95 ? -20.633 -0.293 19.541 1.00 94.88 95 GLN A O 1
ATOM 711 N N . THR A 1 96 ? -18.569 0.510 19.859 1.00 95.50 96 THR A N 1
ATOM 712 C CA . THR A 1 96 ? -18.740 0.785 21.301 1.00 95.50 96 THR A CA 1
ATOM 713 C C . THR A 1 96 ? -19.534 2.061 21.590 1.00 95.50 96 THR A C 1
ATOM 715 O O . THR A 1 96 ? -19.832 2.344 22.747 1.00 95.50 96 THR A O 1
ATOM 718 N N . GLY A 1 97 ? -19.869 2.856 20.567 1.00 91.69 97 GLY A N 1
ATOM 719 C CA . GLY A 1 97 ? -20.579 4.128 20.723 1.00 91.69 97 GLY A CA 1
ATOM 720 C C . GLY A 1 97 ? -19.708 5.278 21.239 1.00 91.69 97 GLY A C 1
ATOM 721 O O . GLY A 1 97 ? -20.191 6.406 21.324 1.00 91.69 97 GLY A O 1
ATOM 722 N N . ILE A 1 98 ? -18.418 5.038 21.514 1.00 93.81 98 ILE A N 1
ATOM 723 C CA . ILE A 1 98 ? -17.468 6.073 21.954 1.00 93.81 98 ILE A CA 1
ATOM 724 C C . ILE A 1 98 ? -17.359 7.179 20.898 1.00 93.81 98 ILE A C 1
ATOM 726 O O . ILE A 1 98 ? -17.373 8.359 21.241 1.00 93.81 98 ILE A O 1
ATOM 730 N N . ALA A 1 99 ? -17.315 6.814 19.612 1.00 91.88 99 ALA A N 1
ATOM 731 C CA . ALA A 1 99 ? -17.276 7.791 18.523 1.00 91.88 99 ALA A CA 1
ATOM 732 C C . ALA A 1 99 ? -18.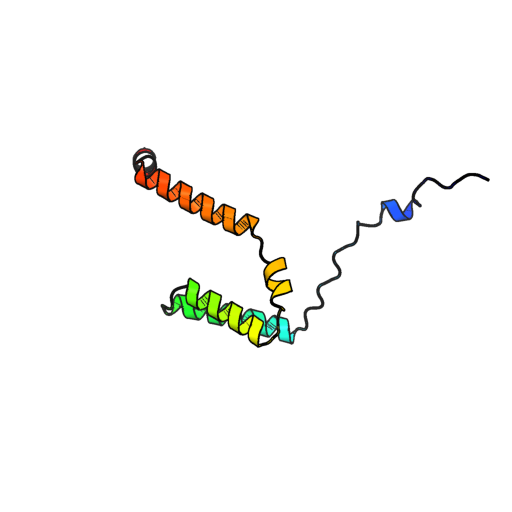517 8.707 18.509 1.00 91.88 99 ALA A C 1
ATOM 734 O O . ALA A 1 99 ? -18.395 9.903 18.262 1.00 91.88 99 ALA A O 1
ATOM 735 N N . ALA A 1 100 ? -19.700 8.162 18.813 1.00 92.81 100 ALA A N 1
ATOM 736 C CA . ALA A 1 100 ? -20.935 8.939 18.883 1.00 92.81 100 ALA A CA 1
ATOM 737 C C . ALA A 1 100 ? -20.969 9.845 20.124 1.00 92.81 100 ALA A C 1
ATOM 739 O O . ALA A 1 100 ? -21.364 11.000 20.015 1.00 92.81 100 ALA A O 1
ATOM 740 N N . ALA A 1 101 ? -20.508 9.351 21.277 1.00 92.69 101 ALA A N 1
ATOM 741 C CA . ALA A 1 101 ? -20.437 10.131 22.512 1.00 92.69 101 ALA A CA 1
ATOM 742 C C . ALA A 1 101 ? -19.480 11.331 22.397 1.00 92.69 101 ALA A C 1
ATOM 744 O O . ALA A 1 101 ? -19.811 12.421 22.851 1.00 92.69 101 ALA A O 1
ATOM 745 N N . LEU A 1 102 ? -18.320 11.153 21.753 1.00 90.56 102 LEU A N 1
ATOM 746 C CA . LEU A 1 102 ? -17.357 12.237 21.515 1.00 90.56 102 LEU A CA 1
ATOM 747 C C . LEU A 1 102 ? -17.800 13.227 20.427 1.00 90.56 102 LEU A C 1
ATOM 749 O O . LEU A 1 102 ? -17.333 14.356 20.426 1.00 90.56 102 LEU A O 1
ATOM 753 N N . GLY A 1 103 ? -18.664 12.824 19.492 1.00 88.56 103 GLY A N 1
ATOM 754 C CA . GLY A 1 103 ? -19.169 13.709 18.434 1.00 88.56 103 GLY A CA 1
ATOM 755 C C . GLY A 1 103 ? -20.352 14.590 18.848 1.00 88.56 103 GLY A C 1
ATOM 756 O O . GLY A 1 103 ? -20.761 15.450 18.074 1.00 88.56 103 GLY A O 1
ATOM 757 N N . GLN A 1 104 ? -20.932 14.350 20.027 1.00 82.50 104 GLN A N 1
ATOM 758 C CA . GLN A 1 104 ? -22.065 15.113 20.567 1.00 82.50 104 GLN A CA 1
ATOM 759 C C . GLN A 1 104 ? -21.650 16.247 21.521 1.00 82.50 104 GLN A C 1
ATOM 761 O O . GLN A 1 104 ? -22.516 17.027 21.918 1.00 82.50 104 GLN A O 1
ATOM 766 N N . VAL A 1 105 ? -20.369 16.318 21.902 1.00 57.78 105 VAL A N 1
ATOM 767 C CA . VAL A 1 105 ? -19.786 17.395 22.725 1.00 57.78 105 VAL A CA 1
ATOM 768 C C . VAL A 1 105 ? -19.212 18.526 21.885 1.00 57.78 105 VAL A C 1
ATOM 770 O O . VAL A 1 105 ? -18.728 18.254 20.765 1.00 57.78 105 VAL A O 1
#

Foldseek 3Di:
DDDPPDDDVVVVPPDDDDDDPPPDPVVLVVVLVVLVVQLVVVVVVPDPNVCSVVVSVVVCCVVVSDDPVRVVVPDDVVVVVVVVVVVVVVVVCVVVCVVVVVVVD

Mean predicted aligned error: 9.38 Å

Secondary structure (DSSP, 8-state):
-----SPPTTGGGS-S-PPPP----HHHHHHHHHHHHHHHHHHHTTS-HHHHHHHHHHHHHHTTSS-HHHHHHHS-HHHHHHHHHHHHHHHHHHHTTHHHHHH--

InterPro domains:
  IPR004680 Citrate transporter-like domain [PF03600] (27-104)

pLDDT: mean 88.0, std 11.5, range [51.62, 97.94]

Solvent-accessible surface area (backbone atoms only — not comparable to full-atom values): 6350 Å² total; per-residue (Å²): 140,81,84,85,85,66,80,56,78,72,58,78,71,51,69,81,76,71,78,74,78,79,80,70,50,70,66,59,54,50,50,55,53,50,41,48,51,50,20,52,52,39,29,73,76,68,43,58,55,69,60,24,49,51,49,34,52,50,52,40,45,74,73,60,78,44,53,73,71,55,53,60,69,70,51,60,59,70,60,53,54,48,54,51,49,53,50,51,52,52,52,51,35,56,76,71,42,54,52,58,62,63,68,74,107

Sequence (105 aa):
MAPRLLPSRDSLWQPATLPQPVTLTPKAAFLSVLILIVSIGSAILGVPTYLAMLGGALVTLLIGLVTAEEAYRLVEWRTIFLVAGMYAVGVALTQTGIAAALGQV

Radius of gyration: 23.65 Å; Cα contacts (8 Å, |Δi|>4): 36; chains: 1; bounding box: 78×28×43 Å